Protein AF-A0A948YY12-F1 (afdb_monomer_lite)

Secondary structure (DSSP, 8-state):
-HHHHHHHHHHHHT-TTGGG-SSS--HHHHSGGGTT-TTGGG-TTHHHHHHHHHHHTS--PPPPTTSHHHHHHHHHHHHT---

Structure (mmCIF, N/CA/C/O backbone):
data_AF-A0A948YY12-F1
#
_entry.id   AF-A0A948YY12-F1
#
loop_
_atom_site.group_PDB
_atom_site.id
_atom_site.type_symbol
_atom_site.label_atom_id
_atom_site.label_alt_id
_atom_site.label_comp_id
_atom_site.label_asym_id
_atom_site.label_entity_id
_atom_site.label_seq_id
_atom_site.pdbx_PDB_ins_code
_atom_site.Cartn_x
_atom_site.Cartn_y
_atom_site.Cartn_z
_atom_site.occupancy
_atom_site.B_iso_or_equiv
_atom_site.auth_seq_id
_atom_site.auth_comp_id
_atom_site.auth_asym_id
_atom_site.auth_atom_id
_atom_site.pdbx_PDB_model_num
ATOM 1 N N . MET A 1 1 ? -17.793 12.161 -0.043 1.00 59.91 1 MET A N 1
ATOM 2 C CA . MET A 1 1 ? -16.402 12.155 -0.558 1.00 59.91 1 MET A CA 1
ATOM 3 C C . MET A 1 1 ? -15.575 10.950 -0.070 1.00 59.91 1 MET A C 1
ATOM 5 O O . MET A 1 1 ? -14.790 10.439 -0.854 1.00 59.91 1 MET A O 1
ATOM 9 N N . ILE A 1 2 ? -15.802 10.403 1.136 1.00 62.34 2 ILE A N 1
ATOM 10 C CA . ILE A 1 2 ? -15.078 9.221 1.679 1.00 62.34 2 ILE A CA 1
ATOM 11 C C . ILE A 1 2 ? -15.264 7.933 0.844 1.00 62.34 2 ILE A C 1
ATOM 13 O O . ILE A 1 2 ? -14.337 7.147 0.661 1.00 62.34 2 ILE A O 1
ATOM 17 N N . THR A 1 3 ? -16.448 7.728 0.264 1.00 74.06 3 THR A N 1
ATOM 18 C CA . THR A 1 3 ? -16.775 6.528 -0.527 1.00 74.06 3 THR A CA 1
ATOM 19 C C . THR A 1 3 ? -15.982 6.397 -1.831 1.00 74.06 3 THR A C 1
ATOM 21 O O . THR A 1 3 ? -15.813 5.282 -2.320 1.00 74.06 3 THR A O 1
ATOM 24 N N . HIS A 1 4 ? -15.477 7.498 -2.398 1.00 90.25 4 HIS A N 1
ATOM 25 C CA . HIS A 1 4 ? -14.651 7.456 -3.610 1.00 90.25 4 HIS A CA 1
ATOM 26 C C . HIS A 1 4 ? -13.240 6.928 -3.313 1.00 90.25 4 HIS A C 1
ATOM 28 O O . HIS A 1 4 ? -12.779 6.001 -3.978 1.00 90.25 4 HIS A O 1
ATOM 34 N N . ARG A 1 5 ? -12.601 7.446 -2.256 1.00 92.19 5 ARG A N 1
ATOM 35 C CA .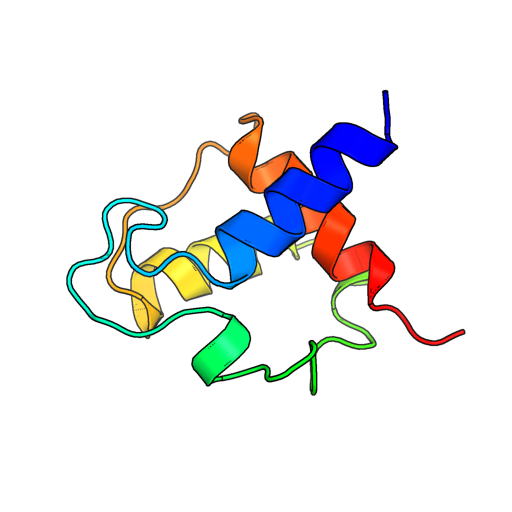 ARG A 1 5 ? -11.259 7.030 -1.817 1.00 92.19 5 ARG A CA 1
ATOM 36 C C . ARG A 1 5 ? -11.207 5.550 -1.429 1.00 92.19 5 ARG A C 1
ATOM 38 O O . ARG A 1 5 ? -10.299 4.846 -1.852 1.00 92.19 5 ARG A O 1
ATOM 45 N N . LEU A 1 6 ? -12.222 5.037 -0.726 1.00 94.19 6 LEU A N 1
ATOM 46 C CA . LEU A 1 6 ? -12.308 3.605 -0.392 1.00 94.19 6 LEU A CA 1
ATOM 47 C C . LEU A 1 6 ? -12.381 2.707 -1.637 1.00 94.19 6 LEU A C 1
ATOM 49 O O . LEU A 1 6 ? -11.691 1.691 -1.712 1.00 94.19 6 LEU A O 1
ATOM 53 N N . LYS A 1 7 ? -13.183 3.092 -2.640 1.00 95.69 7 LYS A N 1
ATOM 54 C CA . LYS A 1 7 ? -13.264 2.363 -3.916 1.00 95.69 7 LYS A CA 1
ATOM 55 C C . LYS A 1 7 ? -11.933 2.394 -4.663 1.00 95.69 7 LYS A C 1
ATOM 57 O O . LYS A 1 7 ? -11.524 1.366 -5.201 1.00 95.69 7 LYS A O 1
ATOM 62 N N . MET A 1 8 ? -11.251 3.541 -4.672 1.00 97.12 8 MET A N 1
ATOM 63 C CA . MET A 1 8 ? -9.923 3.646 -5.271 1.00 97.12 8 MET A CA 1
ATOM 64 C C . MET A 1 8 ? -8.913 2.756 -4.545 1.00 97.12 8 MET A C 1
ATOM 66 O O . MET A 1 8 ? -8.215 1.995 -5.205 1.00 97.12 8 MET A O 1
ATOM 70 N N . GLY A 1 9 ? -8.874 2.785 -3.212 1.00 97.31 9 GLY A N 1
ATOM 71 C CA . GLY A 1 9 ? -7.984 1.938 -2.418 1.00 97.31 9 GLY A CA 1
ATOM 72 C C . GLY A 1 9 ? -8.194 0.453 -2.703 1.00 97.31 9 GLY A C 1
ATOM 73 O O . GLY A 1 9 ? -7.231 -0.252 -2.988 1.00 97.31 9 GLY A O 1
ATOM 74 N N . LYS A 1 10 ? -9.454 -0.001 -2.756 1.00 97.00 10 LYS A N 1
ATOM 75 C CA . LYS A 1 10 ? -9.787 -1.382 -3.139 1.00 97.00 10 LYS A CA 1
ATOM 76 C C . LYS A 1 10 ? -9.308 -1.735 -4.552 1.00 97.00 10 LYS A C 1
ATOM 78 O O . LYS A 1 10 ? -8.808 -2.837 -4.766 1.00 97.00 10 LYS A O 1
ATOM 83 N N . LYS A 1 11 ? -9.449 -0.815 -5.514 1.00 97.75 11 LYS A N 1
ATOM 84 C CA . LYS A 1 11 ? -8.959 -1.012 -6.887 1.00 97.75 11 LYS A CA 1
ATOM 85 C C . LYS A 1 11 ? -7.434 -1.132 -6.915 1.00 97.75 11 LYS A C 1
ATOM 87 O O . LYS A 1 11 ? -6.927 -2.095 -7.475 1.00 97.75 11 LYS A O 1
ATOM 92 N N . LEU A 1 12 ? -6.724 -0.201 -6.276 1.00 98.25 12 LEU A N 1
ATOM 93 C CA . LEU A 1 12 ? -5.258 -0.191 -6.206 1.00 98.25 12 LEU A CA 1
ATOM 94 C C . LEU A 1 12 ? -4.708 -1.441 -5.506 1.00 98.25 12 LEU A C 1
ATOM 96 O O . LEU A 1 12 ? -3.697 -1.983 -5.930 1.00 98.25 12 LEU A O 1
ATOM 100 N N . PHE A 1 13 ? -5.401 -1.949 -4.484 1.00 98.25 13 PHE A N 1
ATOM 101 C CA . PHE A 1 13 ? -5.026 -3.175 -3.771 1.00 98.25 13 PHE A CA 1
ATOM 102 C C . PHE A 1 13 ? -4.941 -4.415 -4.683 1.00 98.25 13 PHE A C 1
ATOM 104 O O . PHE A 1 13 ? -4.221 -5.369 -4.385 1.00 98.25 13 PHE A O 1
ATOM 111 N N . SER A 1 14 ? -5.669 -4.399 -5.803 1.00 97.94 14 SER A N 1
ATOM 112 C CA . SER A 1 14 ? -5.684 -5.474 -6.802 1.00 97.94 14 SER A CA 1
ATOM 113 C C . SER A 1 14 ? -5.053 -5.055 -8.136 1.00 97.94 14 SER A C 1
ATOM 115 O O . SER A 1 14 ? -5.235 -5.754 -9.128 1.00 97.94 14 SER A O 1
ATOM 117 N N . ASP A 1 15 ? -4.347 -3.922 -8.185 1.00 98.06 15 ASP A N 1
ATOM 118 C CA . ASP A 1 15 ? -3.760 -3.379 -9.412 1.00 98.06 15 ASP A CA 1
ATOM 119 C C . ASP A 1 15 ? -2.331 -3.920 -9.622 1.00 98.06 15 ASP A C 1
ATOM 121 O O . ASP A 1 15 ? -1.433 -3.565 -8.854 1.00 98.06 15 ASP A O 1
ATOM 125 N N . PRO A 1 16 ? -2.081 -4.755 -10.649 1.00 97.19 16 PRO A N 1
ATOM 126 C CA . PRO A 1 16 ? -0.742 -5.269 -10.943 1.00 97.19 16 PRO A CA 1
ATOM 127 C C . PRO A 1 16 ? 0.209 -4.199 -11.491 1.00 97.19 16 PRO A C 1
ATOM 129 O O . PRO A 1 16 ? 1.405 -4.442 -11.560 1.00 97.19 16 PRO A O 1
ATOM 132 N N . ALA A 1 17 ? -0.285 -3.016 -11.865 1.00 97.19 17 ALA A N 1
ATOM 133 C CA . ALA A 1 17 ? 0.538 -1.898 -12.321 1.00 97.19 17 ALA A CA 1
ATOM 134 C C . ALA A 1 17 ? 0.828 -0.872 -11.206 1.00 97.19 17 ALA A C 1
ATOM 136 O O . ALA A 1 17 ? 1.372 0.207 -11.478 1.00 97.19 17 ALA A O 1
ATOM 137 N N . LEU A 1 18 ? 0.471 -1.161 -9.946 1.00 97.94 18 LEU A N 1
ATOM 138 C CA . LEU A 1 18 ? 0.658 -0.238 -8.826 1.00 97.94 18 LEU A CA 1
ATOM 139 C C . LEU A 1 18 ? 2.130 0.175 -8.681 1.00 97.94 18 LEU A C 1
ATOM 141 O O . LEU A 1 18 ? 3.026 -0.660 -8.617 1.00 97.94 18 LEU A O 1
ATOM 145 N N . GLY A 1 19 ? 2.386 1.485 -8.647 1.00 96.38 19 GLY A N 1
ATOM 146 C CA . GLY A 1 19 ? 3.752 2.017 -8.578 1.00 96.38 19 GLY A CA 1
ATOM 147 C C . GLY A 1 19 ? 4.603 1.729 -9.824 1.00 96.38 19 GLY A C 1
ATOM 148 O O . GLY A 1 19 ? 5.813 1.922 -9.781 1.00 96.38 19 GLY A O 1
ATOM 149 N N . GLY A 1 20 ? 4.012 1.267 -10.930 1.00 96.88 20 GLY A N 1
ATOM 150 C CA . GLY A 1 20 ? 4.763 0.781 -12.090 1.00 96.88 20 GLY A CA 1
ATOM 151 C C . GLY A 1 20 ? 5.406 -0.587 -11.855 1.00 96.88 20 GLY A C 1
ATOM 152 O O . GLY A 1 20 ? 6.479 -0.842 -12.394 1.00 96.88 20 GLY A O 1
ATOM 153 N N . ALA A 1 21 ? 4.784 -1.425 -11.017 1.00 95.38 21 ALA A N 1
ATOM 154 C CA . ALA A 1 21 ? 5.211 -2.792 -10.745 1.00 95.38 21 ALA A CA 1
ATOM 155 C C . ALA A 1 21 ? 5.480 -3.589 -12.033 1.00 95.38 21 ALA A C 1
ATOM 157 O O . ALA A 1 21 ? 4.713 -3.545 -12.995 1.00 95.38 21 ALA A O 1
ATOM 158 N N . GLY A 1 22 ? 6.604 -4.311 -12.038 1.00 88.50 22 GLY A N 1
ATOM 159 C CA . GLY A 1 22 ? 7.070 -5.097 -13.184 1.00 88.50 22 GLY A CA 1
ATOM 160 C C . GLY A 1 22 ? 6.604 -6.555 -13.188 1.00 88.50 22 GLY A C 1
ATOM 161 O O . GLY A 1 22 ? 7.027 -7.324 -14.049 1.00 88.50 22 GLY A O 1
ATOM 162 N N . ASN A 1 23 ? 5.785 -6.968 -12.217 1.00 94.19 23 ASN A N 1
ATOM 163 C CA . ASN A 1 23 ? 5.302 -8.341 -12.091 1.00 94.19 23 ASN A CA 1
ATOM 164 C C . ASN A 1 23 ? 3.782 -8.389 -11.846 1.00 94.19 23 ASN A C 1
ATOM 166 O O . ASN A 1 23 ? 3.147 -7.374 -11.595 1.00 94.19 23 ASN A O 1
ATOM 170 N N . ALA A 1 24 ? 3.188 -9.582 -11.937 1.00 95.38 24 ALA A N 1
ATOM 171 C CA . ALA A 1 24 ? 1.738 -9.764 -11.814 1.00 95.38 24 ALA A CA 1
ATOM 172 C C . ALA A 1 24 ? 1.228 -9.862 -10.360 1.00 95.38 24 ALA A C 1
ATOM 174 O O . ALA A 1 24 ? 0.045 -10.136 -10.143 1.00 95.38 24 ALA A O 1
ATOM 175 N N . LYS A 1 25 ? 2.097 -9.707 -9.352 1.00 97.44 25 LYS A N 1
ATOM 176 C CA . LYS A 1 25 ? 1.677 -9.751 -7.949 1.00 97.44 25 LYS A CA 1
ATOM 177 C C . LYS A 1 25 ? 0.896 -8.486 -7.620 1.00 97.44 25 LYS A C 1
ATOM 179 O O . LYS A 1 25 ? 1.161 -7.403 -8.128 1.00 97.44 25 LYS A O 1
ATOM 184 N N . THR A 1 26 ? -0.057 -8.634 -6.715 1.00 98.25 26 THR A N 1
ATOM 185 C CA . THR A 1 26 ? -0.827 -7.530 -6.131 1.00 98.25 26 THR A CA 1
ATOM 186 C C . THR A 1 26 ? -0.928 -7.741 -4.628 1.00 98.25 26 THR A C 1
ATOM 188 O O . THR A 1 26 ? -0.621 -8.829 -4.128 1.00 98.25 26 THR A O 1
ATOM 191 N N . CYS A 1 27 ? -1.408 -6.748 -3.881 1.00 98.00 27 CYS A N 1
ATOM 192 C CA . CYS A 1 27 ? -1.676 -6.949 -2.459 1.00 98.00 27 CYS A CA 1
ATOM 193 C C . CYS A 1 27 ? -2.662 -8.114 -2.257 1.00 98.00 27 CYS A C 1
ATOM 195 O O . CYS A 1 27 ? -2.424 -8.968 -1.407 1.00 98.00 27 CYS A O 1
ATOM 197 N N . ALA A 1 28 ? -3.690 -8.220 -3.108 1.00 98.00 28 ALA A N 1
ATOM 198 C CA . ALA A 1 28 ? -4.672 -9.305 -3.076 1.00 98.00 28 ALA A CA 1
ATOM 199 C C . ALA A 1 28 ? -4.085 -10.701 -3.347 1.00 98.00 28 ALA A C 1
ATOM 201 O O . ALA A 1 28 ? -4.643 -11.685 -2.870 1.00 98.00 28 ALA A O 1
ATOM 202 N N . THR A 1 29 ? -2.957 -10.812 -4.062 1.00 97.62 29 THR A N 1
ATOM 203 C CA . THR A 1 29 ? -2.306 -12.121 -4.268 1.00 97.62 29 THR A CA 1
ATOM 204 C C . THR A 1 29 ? -1.725 -12.707 -2.978 1.00 97.62 29 THR A C 1
ATOM 206 O O . THR A 1 29 ? -1.757 -13.922 -2.803 1.00 97.62 29 THR A O 1
ATOM 209 N N . CYS A 1 30 ? -1.226 -11.865 -2.064 1.00 98.00 30 CYS A N 1
ATOM 210 C CA . CYS A 1 30 ? -0.675 -12.296 -0.771 1.00 98.00 30 CYS A CA 1
ATOM 211 C C . CYS A 1 30 ? -1.699 -12.189 0.371 1.00 98.00 30 CYS A C 1
ATOM 213 O O . CYS A 1 30 ? -1.687 -12.997 1.296 1.00 98.00 30 CYS A O 1
ATOM 215 N N . HIS A 1 31 ? -2.592 -11.203 0.289 1.00 97.25 31 HIS A N 1
ATOM 216 C CA . HIS A 1 31 ? -3.624 -10.886 1.273 1.00 97.25 31 HIS A CA 1
ATOM 217 C C . HIS A 1 31 ? -5.017 -10.993 0.629 1.00 97.25 31 HIS A C 1
ATOM 219 O O . HIS A 1 31 ? -5.687 -9.968 0.443 1.00 97.25 31 HIS A O 1
ATOM 225 N N . PRO A 1 32 ? -5.464 -12.206 0.250 1.00 96.00 32 PRO A N 1
ATOM 226 C CA . PRO A 1 32 ? -6.777 -12.403 -0.360 1.00 96.00 32 PRO A CA 1
ATOM 227 C C . PRO A 1 32 ? -7.863 -11.904 0.592 1.00 96.00 32 PRO A C 1
ATOM 229 O O . PRO A 1 32 ? -7.844 -12.227 1.780 1.00 96.00 32 PRO A O 1
ATOM 232 N N . ASP A 1 33 ? -8.753 -11.052 0.081 1.00 89.44 33 ASP A N 1
ATOM 233 C CA . ASP A 1 33 ? -9.796 -10.365 0.857 1.00 89.44 33 ASP A CA 1
ATOM 234 C C . ASP A 1 33 ? -9.287 -9.656 2.127 1.00 89.44 33 ASP A C 1
ATOM 236 O O . ASP A 1 33 ? -10.021 -9.477 3.097 1.00 89.44 33 ASP A O 1
ATOM 240 N N . GLY A 1 34 ? -8.016 -9.237 2.137 1.00 93.19 34 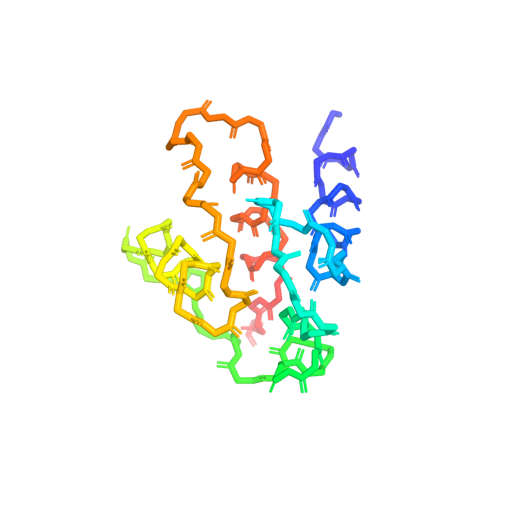GLY A N 1
ATOM 241 C CA . GLY A 1 34 ? -7.409 -8.575 3.290 1.00 93.19 34 GLY A CA 1
ATOM 242 C C . GLY A 1 34 ? -6.918 -9.512 4.393 1.00 93.19 34 GLY A C 1
ATOM 243 O O . GLY A 1 34 ? -6.539 -9.033 5.461 1.00 93.19 34 GLY A O 1
ATOM 244 N N . LYS A 1 35 ? -6.900 -10.832 4.168 1.00 95.56 35 LYS A N 1
ATOM 245 C CA . LYS A 1 35 ? -6.437 -11.815 5.155 1.00 95.56 35 LYS A CA 1
ATOM 246 C C . LYS A 1 35 ? -5.018 -11.496 5.643 1.00 95.56 35 LYS A C 1
ATOM 248 O O . LYS A 1 35 ? -4.091 -11.338 4.844 1.00 95.56 35 LYS A O 1
ATOM 253 N N . GLY A 1 36 ? -4.845 -11.446 6.961 1.00 94.81 36 GLY A N 1
ATOM 254 C CA . GLY A 1 36 ? -3.581 -11.112 7.618 1.00 94.81 36 GLY A CA 1
ATOM 255 C C . GLY A 1 36 ? -3.352 -9.610 7.812 1.00 94.81 36 GLY A C 1
ATOM 256 O O . GLY A 1 36 ? -2.322 -9.238 8.365 1.00 94.81 36 GLY A O 1
ATOM 257 N N . LEU A 1 37 ? -4.280 -8.749 7.378 1.00 95.94 37 LEU A N 1
ATOM 258 C CA . LEU A 1 37 ? -4.207 -7.293 7.548 1.00 95.94 37 LEU A CA 1
ATOM 259 C C . LEU A 1 37 ? -5.220 -6.754 8.569 1.00 95.94 37 LEU A C 1
ATOM 261 O O . LEU A 1 37 ? -5.322 -5.542 8.736 1.00 95.94 37 LEU A O 1
ATOM 265 N N . GLU A 1 38 ? -5.933 -7.618 9.295 1.00 92.00 38 GLU A N 1
ATOM 266 C CA . GLU A 1 38 ? -7.014 -7.225 10.213 1.00 92.00 38 GLU A CA 1
ATOM 267 C C . GLU A 1 38 ? -6.579 -6.281 11.345 1.00 92.00 38 GLU A C 1
ATOM 269 O O . GLU A 1 38 ? -7.420 -5.624 11.953 1.00 92.00 38 GLU A O 1
ATOM 274 N N . GLN A 1 39 ? -5.281 -6.215 11.644 1.00 93.75 39 GLN A N 1
ATOM 275 C CA . GLN A 1 39 ? -4.711 -5.306 12.645 1.00 93.75 39 GLN A CA 1
ATOM 276 C C . GLN A 1 39 ? -3.776 -4.252 12.037 1.00 93.75 39 GLN A C 1
ATOM 278 O O . GLN A 1 39 ? -3.261 -3.400 12.758 1.00 93.75 39 GLN A O 1
ATOM 283 N N . ALA A 1 40 ? -3.552 -4.284 10.720 1.00 94.00 40 ALA A N 1
ATOM 284 C CA . ALA A 1 40 ? -2.589 -3.412 10.054 1.00 94.00 40 ALA A CA 1
ATOM 285 C C . ALA A 1 40 ? -2.987 -1.929 10.143 1.00 94.00 40 ALA A C 1
ATOM 287 O O . ALA A 1 40 ? -2.116 -1.067 10.231 1.00 94.00 40 ALA A O 1
ATOM 288 N N . GLY A 1 41 ? -4.291 -1.630 10.182 1.00 91.88 41 GLY A N 1
ATOM 289 C CA . GLY A 1 41 ? -4.815 -0.266 10.309 1.00 91.88 41 GLY A CA 1
ATOM 290 C C . GLY A 1 41 ? -4.392 0.474 11.588 1.00 91.88 41 GLY A C 1
ATOM 291 O O . GLY A 1 41 ? -4.304 1.706 11.566 1.00 91.88 41 GLY A O 1
ATOM 292 N N . LYS A 1 42 ? -4.042 -0.268 12.650 1.00 92.56 42 LYS A N 1
ATOM 293 C CA . LYS A 1 42 ? -3.584 0.251 13.950 1.00 92.56 42 LYS A CA 1
ATOM 294 C C . LYS A 1 42 ? -2.093 0.583 13.974 1.00 92.56 42 LYS A C 1
ATOM 296 O O . LYS A 1 42 ? -1.618 1.168 14.942 1.00 92.56 42 LYS A O 1
ATOM 301 N N . ASN A 1 43 ? -1.339 0.190 12.946 1.00 94.19 43 ASN A N 1
ATOM 302 C CA . ASN A 1 43 ? 0.094 0.437 12.889 1.00 94.19 43 ASN A CA 1
ATOM 303 C C . ASN A 1 43 ? 0.378 1.890 12.475 1.00 94.19 43 ASN A C 1
ATOM 305 O O . ASN A 1 43 ? -0.020 2.324 11.393 1.00 94.19 43 ASN A O 1
ATOM 309 N N . GLU A 1 44 ? 1.113 2.628 13.307 1.00 94.50 44 GLU A N 1
ATOM 310 C CA . GLU A 1 44 ? 1.475 4.028 13.037 1.00 94.50 44 GLU A CA 1
ATOM 311 C C . GLU A 1 44 ? 2.317 4.190 11.762 1.00 94.50 44 GLU A C 1
ATOM 313 O O . GLU A 1 44 ? 2.221 5.206 11.076 1.00 94.50 44 GLU A O 1
ATOM 318 N N . ASN A 1 45 ? 3.082 3.161 11.386 1.00 96.38 45 ASN A N 1
ATOM 319 C CA . ASN A 1 45 ? 3.908 3.132 10.182 1.00 96.38 45 ASN A CA 1
ATOM 320 C C . ASN A 1 45 ? 3.251 2.375 9.008 1.00 96.38 45 ASN A C 1
ATOM 322 O O . ASN A 1 45 ? 3.939 1.882 8.111 1.00 96.38 45 ASN A O 1
ATOM 326 N N . LEU A 1 46 ? 1.917 2.272 8.970 1.00 97.00 46 LEU A N 1
ATOM 327 C CA . LEU A 1 46 ? 1.218 1.572 7.886 1.00 97.00 46 LEU A CA 1
ATOM 328 C C . LEU A 1 46 ? 1.591 2.116 6.493 1.00 97.00 46 LEU A C 1
ATOM 330 O O . LEU A 1 46 ? 1.739 1.344 5.549 1.00 97.00 46 LEU A O 1
ATOM 334 N N . ALA A 1 47 ? 1.792 3.429 6.363 1.00 97.94 47 ALA A N 1
ATOM 335 C CA . ALA A 1 47 ? 2.209 4.057 5.108 1.00 97.94 47 ALA A CA 1
ATOM 336 C C . ALA A 1 47 ? 3.562 3.519 4.610 1.00 97.94 47 ALA A C 1
ATOM 338 O O . ALA A 1 47 ? 3.689 3.150 3.441 1.00 97.94 47 ALA A O 1
ATOM 339 N N . GLY A 1 48 ? 4.546 3.412 5.509 1.00 98.06 48 GLY A N 1
ATOM 340 C CA . GLY A 1 48 ? 5.852 2.835 5.201 1.00 98.06 48 GLY A CA 1
ATOM 341 C C . GLY A 1 48 ? 5.756 1.352 4.851 1.00 98.06 48 GLY A C 1
ATOM 342 O O . GLY A 1 48 ? 6.376 0.909 3.891 1.00 98.06 48 GLY A O 1
ATOM 343 N N . MET A 1 49 ? 4.921 0.585 5.559 1.00 97.94 49 MET A N 1
ATOM 344 C CA . MET A 1 49 ? 4.695 -0.831 5.243 1.00 97.94 49 MET A CA 1
ATOM 345 C C . MET A 1 49 ? 4.108 -1.027 3.841 1.00 97.94 49 MET A C 1
ATOM 347 O O . MET A 1 49 ? 4.589 -1.878 3.095 1.00 97.94 49 MET A O 1
ATOM 351 N N . ILE A 1 50 ? 3.115 -0.217 3.457 1.00 98.38 50 ILE A N 1
ATOM 352 C CA . ILE A 1 50 ? 2.530 -0.254 2.109 1.00 98.38 50 ILE A CA 1
ATOM 353 C C . ILE A 1 50 ? 3.612 0.009 1.056 1.00 98.38 50 ILE A C 1
ATOM 355 O O . ILE A 1 50 ? 3.736 -0.767 0.109 1.00 98.38 50 ILE A O 1
ATOM 359 N N . ASN A 1 51 ? 4.420 1.058 1.228 1.00 98.62 51 ASN A N 1
ATOM 360 C CA . ASN A 1 51 ? 5.486 1.389 0.280 1.00 98.62 51 ASN A CA 1
ATOM 361 C C . ASN A 1 51 ? 6.567 0.298 0.209 1.00 98.62 51 ASN A C 1
ATOM 363 O O . ASN A 1 51 ? 6.958 -0.079 -0.895 1.00 98.62 51 ASN A O 1
ATOM 367 N N . SER A 1 52 ? 6.959 -0.299 1.338 1.00 98.25 52 SER A N 1
ATOM 368 C CA . SER A 1 52 ? 7.871 -1.451 1.367 1.00 98.25 52 SER A CA 1
ATOM 369 C C . SER A 1 52 ? 7.309 -2.662 0.617 1.00 98.25 52 SER A C 1
ATOM 371 O O . SER A 1 52 ? 8.042 -3.339 -0.106 1.00 98.25 52 SER A O 1
ATOM 373 N N . CYS A 1 53 ? 6.006 -2.938 0.732 1.00 98.12 53 CYS A N 1
ATOM 374 C CA . CYS A 1 53 ? 5.358 -4.001 -0.039 1.00 98.12 53 CYS A CA 1
ATOM 375 C 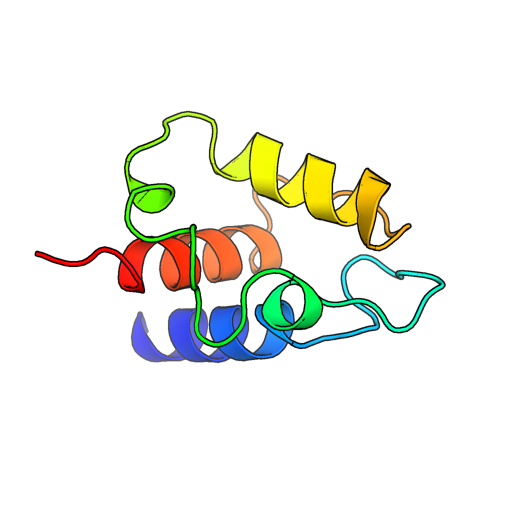C . CYS A 1 53 ? 5.356 -3.701 -1.544 1.00 98.12 53 CYS A C 1
ATOM 377 O O . CYS A 1 53 ? 5.623 -4.604 -2.338 1.00 98.12 53 CYS A O 1
ATOM 379 N N . ILE A 1 54 ? 5.079 -2.453 -1.937 1.00 98.38 54 ILE A N 1
ATOM 380 C CA . ILE A 1 54 ? 5.096 -2.029 -3.343 1.00 98.38 54 ILE A CA 1
ATOM 381 C C . ILE A 1 54 ? 6.509 -2.164 -3.920 1.00 98.38 54 ILE A C 1
ATOM 383 O O . ILE A 1 54 ? 6.677 -2.796 -4.961 1.00 98.38 54 ILE A O 1
ATOM 387 N N . ALA A 1 55 ? 7.522 -1.634 -3.233 1.00 98.00 55 ALA A N 1
ATOM 388 C CA . ALA A 1 55 ? 8.905 -1.660 -3.698 1.00 98.00 55 ALA A CA 1
ATOM 389 C C . ALA A 1 55 ? 9.499 -3.074 -3.722 1.00 98.00 55 ALA A C 1
ATOM 391 O O . ALA A 1 55 ? 10.136 -3.466 -4.697 1.00 98.00 55 ALA A O 1
ATOM 392 N N . GLY A 1 56 ? 9.262 -3.858 -2.670 1.00 97.44 56 GLY A N 1
ATOM 393 C CA . GLY A 1 56 ? 9.810 -5.204 -2.536 1.00 97.44 56 GLY A CA 1
ATOM 394 C C . GLY A 1 56 ? 9.008 -6.256 -3.298 1.00 97.44 56 GLY A C 1
ATOM 395 O O . GLY A 1 56 ? 9.467 -6.809 -4.294 1.00 97.44 56 GLY A O 1
ATOM 396 N N . ALA A 1 57 ? 7.803 -6.568 -2.816 1.00 96.88 57 ALA A N 1
ATOM 397 C CA . ALA A 1 57 ? 7.034 -7.709 -3.312 1.00 96.88 57 ALA A CA 1
ATOM 398 C C . ALA A 1 57 ? 6.449 -7.471 -4.712 1.00 96.88 57 ALA A C 1
ATOM 400 O O . ALA A 1 57 ? 6.420 -8.395 -5.529 1.00 96.88 57 ALA A O 1
ATOM 401 N N . LEU A 1 58 ? 5.983 -6.250 -4.995 1.00 97.38 58 LEU A N 1
ATOM 402 C CA . LEU A 1 58 ? 5.412 -5.912 -6.305 1.00 97.38 58 LEU A CA 1
ATOM 403 C C . LEU A 1 58 ? 6.485 -5.454 -7.307 1.00 97.38 58 LEU A C 1
ATOM 405 O O . LEU A 1 58 ? 6.244 -5.458 -8.511 1.00 97.38 58 LEU A O 1
ATOM 409 N N . GLY A 1 59 ? 7.682 -5.088 -6.836 1.00 97.12 59 GLY A N 1
ATOM 410 C CA . GLY A 1 59 ? 8.740 -4.541 -7.688 1.00 97.12 59 GLY A CA 1
ATOM 411 C C . GLY A 1 59 ? 8.350 -3.211 -8.344 1.00 97.12 59 GLY A C 1
ATOM 412 O O . GLY A 1 59 ? 8.767 -2.937 -9.467 1.00 97.12 59 GLY A O 1
ATOM 413 N N . GLY A 1 60 ? 7.484 -2.431 -7.694 1.00 97.19 60 GLY A N 1
ATOM 414 C CA . GLY A 1 60 ? 7.087 -1.090 -8.118 1.00 97.19 60 GLY A CA 1
ATOM 415 C C . GLY A 1 60 ? 7.941 0.000 -7.471 1.00 97.19 60 GLY A C 1
ATOM 416 O O . GLY A 1 60 ? 8.882 -0.261 -6.730 1.00 97.19 60 GLY A O 1
ATOM 417 N N . LYS A 1 61 ? 7.599 1.258 -7.734 1.00 98.19 61 LYS A N 1
ATOM 418 C CA . LYS A 1 61 ? 8.137 2.418 -7.020 1.00 98.19 61 LYS A CA 1
ATOM 419 C C . LYS A 1 61 ? 7.216 2.798 -5.873 1.00 98.19 61 LYS A C 1
ATOM 421 O O . LYS A 1 61 ? 5.993 2.700 -5.994 1.00 98.19 61 LYS A O 1
ATOM 426 N N . GLU A 1 62 ? 7.816 3.277 -4.792 1.00 98.19 62 GLU A N 1
ATOM 427 C CA . GLU A 1 62 ? 7.079 3.859 -3.677 1.00 98.19 62 GLU A CA 1
ATOM 428 C C . GLU A 1 62 ? 6.135 4.971 -4.149 1.00 98.19 62 GLU A C 1
ATOM 430 O O . GLU A 1 62 ? 6.424 5.718 -5.090 1.00 98.19 62 GLU A O 1
ATOM 435 N N . LEU A 1 63 ? 4.985 5.074 -3.488 1.00 98.38 63 LEU A N 1
ATOM 436 C CA . LEU A 1 63 ? 4.029 6.145 -3.721 1.00 98.38 63 LEU A CA 1
ATOM 437 C C . LEU A 1 63 ? 4.410 7.376 -2.900 1.00 98.38 63 LEU A C 1
ATOM 439 O O . LEU A 1 63 ? 4.963 7.262 -1.805 1.00 98.38 63 LEU A O 1
ATOM 443 N N . ASP A 1 64 ? 4.032 8.550 -3.406 1.00 97.62 64 ASP A N 1
ATOM 444 C CA . ASP A 1 64 ? 4.130 9.802 -2.659 1.00 97.62 64 ASP A CA 1
ATOM 445 C C . ASP A 1 64 ? 3.373 9.689 -1.326 1.00 97.62 64 ASP A C 1
ATOM 447 O O . ASP A 1 64 ? 2.188 9.340 -1.291 1.00 97.62 64 ASP A O 1
ATOM 451 N N . THR A 1 65 ? 4.064 10.007 -0.230 1.00 94.12 65 THR A N 1
ATOM 452 C CA . THR A 1 65 ? 3.538 9.918 1.136 1.00 94.12 65 THR A CA 1
ATOM 453 C C . THR A 1 65 ? 2.381 10.878 1.396 1.00 94.12 65 THR A C 1
ATOM 455 O O . THR A 1 65 ? 1.576 10.637 2.295 1.00 94.12 65 THR A O 1
ATOM 458 N N . LYS A 1 66 ? 2.258 11.936 0.589 1.00 93.25 66 LYS A N 1
ATOM 459 C CA . LYS A 1 66 ? 1.145 12.897 0.621 1.00 93.25 66 LYS A CA 1
ATOM 460 C C . LYS A 1 66 ? 0.177 12.714 -0.552 1.00 93.25 66 LYS A C 1
ATOM 462 O O . LYS A 1 66 ? -0.741 13.511 -0.728 1.00 93.25 66 LYS A O 1
ATOM 467 N N . GLY A 1 67 ? 0.385 11.675 -1.359 1.00 96.00 67 GLY A N 1
ATOM 468 C CA . GLY A 1 67 ? -0.363 11.417 -2.577 1.00 96.00 67 GLY A CA 1
ATOM 469 C C . GLY A 1 67 ? -1.684 10.686 -2.344 1.00 96.00 67 GLY A C 1
ATOM 470 O O . GLY A 1 67 ? -1.832 9.833 -1.468 1.00 96.00 67 GLY A O 1
ATOM 471 N N . GLU A 1 68 ? -2.634 10.949 -3.236 1.00 96.19 68 GLU A N 1
ATOM 472 C CA . GLU A 1 68 ? -3.993 10.401 -3.189 1.00 96.19 68 GLU A CA 1
ATOM 473 C C . GLU A 1 68 ? -4.052 8.863 -3.195 1.00 96.19 68 GLU A C 1
ATOM 475 O O . GLU A 1 68 ? -4.922 8.240 -2.576 1.00 96.19 68 GLU A O 1
ATOM 480 N N . LYS A 1 69 ? -3.121 8.233 -3.921 1.00 97.44 69 LYS A N 1
ATOM 481 C CA . LYS A 1 69 ? -3.058 6.774 -4.063 1.00 97.44 69 LYS A CA 1
ATOM 482 C C . LYS A 1 69 ? -2.721 6.103 -2.735 1.00 97.44 69 LYS A C 1
ATOM 484 O O . LYS A 1 69 ? -3.401 5.151 -2.355 1.00 97.44 69 LYS A O 1
ATOM 489 N N . LEU A 1 70 ? -1.711 6.614 -2.027 1.00 98.12 70 LEU A N 1
ATOM 490 C CA . LEU A 1 70 ? -1.323 6.071 -0.729 1.00 98.12 70 LEU A CA 1
ATOM 491 C C . LEU A 1 70 ? -2.405 6.344 0.318 1.00 98.12 70 LEU A C 1
ATOM 493 O O . LEU A 1 70 ? -2.785 5.428 1.042 1.00 98.12 70 LEU A O 1
ATOM 497 N N . GLU A 1 71 ? -2.970 7.556 0.337 1.00 97.12 71 GLU A N 1
ATOM 498 C CA . GLU A 1 71 ? -4.106 7.900 1.205 1.00 97.12 71 GLU A CA 1
ATOM 499 C C . GLU A 1 71 ? -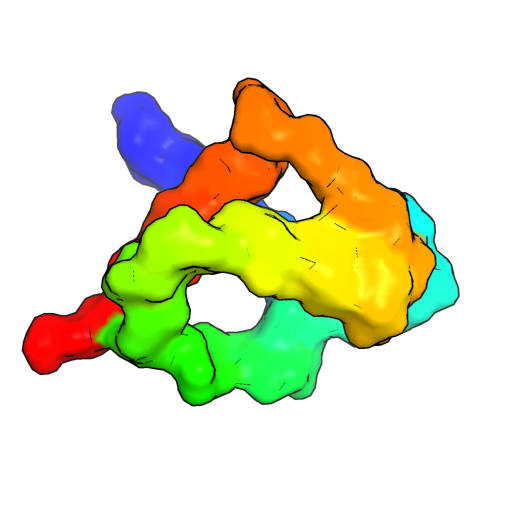5.272 6.911 1.025 1.00 97.12 71 GLU A C 1
ATOM 501 O O . GLU A 1 71 ? -5.842 6.405 1.992 1.00 97.12 71 GLU A O 1
ATOM 506 N N . SER A 1 72 ? -5.600 6.571 -0.220 1.00 98.00 72 SER A N 1
ATOM 507 C CA . SER A 1 72 ? -6.693 5.643 -0.519 1.00 98.00 72 SER A CA 1
ATOM 508 C C . SER A 1 72 ? -6.399 4.210 -0.087 1.00 98.00 72 SER A C 1
ATOM 510 O O . SER A 1 72 ? -7.294 3.534 0.421 1.00 98.00 72 SER A O 1
ATOM 512 N N . LE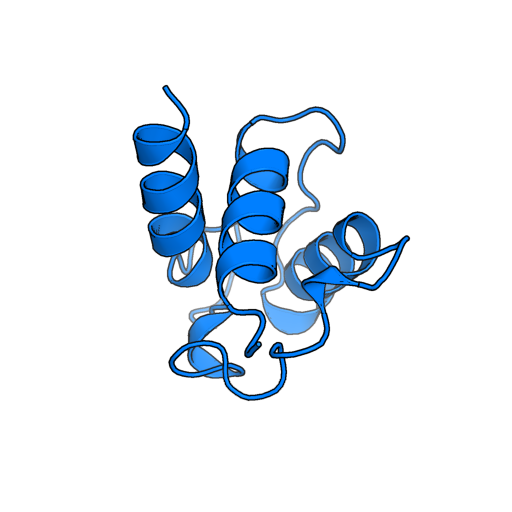U A 1 73 ? -5.158 3.742 -0.250 1.00 97.88 73 LEU A N 1
ATOM 513 C CA . LEU A 1 73 ? -4.727 2.432 0.247 1.00 97.88 73 LEU A CA 1
ATOM 514 C C . LEU A 1 73 ? -4.780 2.366 1.777 1.00 97.88 73 LEU A C 1
ATOM 516 O O . LEU A 1 73 ? -5.287 1.385 2.318 1.00 97.88 73 LEU A O 1
ATOM 520 N N . LEU A 1 74 ? -4.340 3.423 2.468 1.00 97.06 74 LEU A N 1
ATOM 521 C CA . LEU A 1 74 ? -4.444 3.538 3.925 1.00 97.06 74 LEU A CA 1
ATOM 522 C C . LEU A 1 74 ? -5.897 3.427 4.389 1.00 97.06 74 LEU A C 1
ATOM 524 O O . LEU A 1 74 ? -6.197 2.642 5.285 1.00 97.06 74 LEU A O 1
ATOM 528 N N . LEU A 1 75 ? -6.802 4.188 3.768 1.00 96.00 75 LEU A N 1
ATOM 529 C CA . LEU A 1 75 ? -8.228 4.157 4.097 1.00 96.00 75 LEU A CA 1
ATOM 530 C C . LEU A 1 75 ? -8.836 2.776 3.853 1.00 96.00 75 LEU A C 1
ATOM 532 O O . LEU A 1 75 ? -9.596 2.287 4.688 1.00 96.00 75 LEU A O 1
ATOM 536 N N . TYR A 1 76 ? -8.493 2.136 2.734 1.00 96.62 76 TYR A N 1
ATOM 537 C CA . TYR A 1 76 ? -8.978 0.795 2.435 1.00 96.62 76 TYR A CA 1
ATOM 538 C C . TYR A 1 76 ? -8.468 -0.231 3.448 1.00 96.62 76 TYR A C 1
ATOM 540 O O . TYR A 1 76 ? -9.281 -0.952 4.013 1.00 96.62 76 TYR A O 1
ATOM 548 N N . ILE A 1 77 ? -7.168 -0.260 3.752 1.00 96.25 77 ILE A N 1
ATOM 549 C CA . ILE A 1 77 ? -6.612 -1.228 4.710 1.00 96.25 77 ILE A CA 1
ATOM 550 C C . ILE A 1 77 ? -7.182 -1.008 6.115 1.00 96.25 77 ILE A C 1
ATOM 552 O O . ILE A 1 77 ? -7.561 -1.972 6.771 1.00 96.25 77 ILE A O 1
ATOM 556 N N . LYS A 1 78 ? -7.351 0.245 6.551 1.00 94.69 78 LYS A N 1
ATOM 557 C CA . LYS A 1 78 ? -8.033 0.557 7.819 1.00 94.69 78 LYS A CA 1
ATOM 558 C C . LYS A 1 78 ? -9.486 0.079 7.839 1.00 94.69 78 LYS A C 1
ATOM 560 O O . LYS A 1 78 ? -9.981 -0.325 8.880 1.00 94.69 78 LYS A O 1
ATOM 565 N N . SER A 1 79 ? -10.171 0.071 6.695 1.00 93.50 79 SER A N 1
ATOM 566 C CA . SER A 1 79 ? -11.538 -0.459 6.609 1.00 93.50 79 SER A CA 1
ATOM 567 C C . SER A 1 79 ? -11.6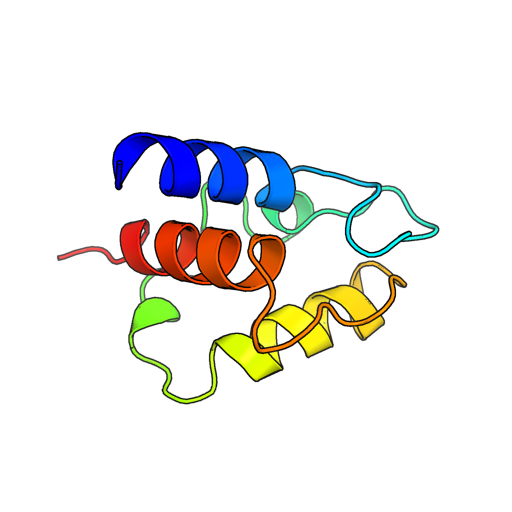32 -1.987 6.727 1.00 93.50 79 SER A C 1
ATOM 569 O O . SER A 1 79 ? -12.731 -2.500 6.917 1.00 93.50 79 SER A O 1
ATOM 571 N N . LEU A 1 80 ? -10.505 -2.706 6.624 1.00 92.12 80 LEU A N 1
ATOM 572 C CA . LEU A 1 80 ? -10.430 -4.163 6.796 1.00 92.12 80 LEU A CA 1
ATOM 573 C C . LEU A 1 80 ? -10.311 -4.584 8.266 1.00 92.12 80 LEU A C 1
ATOM 575 O O . LEU A 1 80 ? -10.360 -5.780 8.559 1.00 92.12 80 LEU A O 1
ATOM 579 N N . GLU A 1 81 ? -10.132 -3.633 9.185 1.00 87.62 81 GLU A N 1
ATOM 580 C CA . GLU A 1 81 ? -10.090 -3.932 10.611 1.00 87.62 81 GLU A CA 1
ATOM 581 C C . GLU A 1 81 ? -11.377 -4.637 11.045 1.00 87.62 81 GLU A C 1
ATOM 583 O O . GLU A 1 81 ? -12.491 -4.134 10.864 1.00 87.62 81 GLU A O 1
ATOM 588 N N . LYS A 1 82 ? -11.223 -5.820 11.642 1.00 70.38 82 LYS A N 1
ATOM 589 C CA . LYS A 1 82 ? -12.333 -6.478 12.332 1.00 70.38 82 LYS A CA 1
ATOM 590 C C . LYS A 1 82 ? -12.534 -5.772 13.673 1.00 70.38 82 LYS A C 1
ATOM 592 O O . LYS A 1 82 ? -11.558 -5.499 14.374 1.00 70.38 82 LYS A O 1
ATOM 597 N N . LYS A 1 83 ? -13.791 -5.453 13.984 1.00 57.06 83 LYS A N 1
ATOM 598 C CA . LYS A 1 83 ? -14.188 -4.970 15.312 1.00 57.06 83 LYS A CA 1
ATOM 599 C C . LYS A 1 83 ? -13.961 -6.042 16.368 1.00 57.06 83 LYS A C 1
ATOM 601 O O . LYS A 1 83 ? -14.190 -7.227 16.035 1.00 57.06 83 LYS A O 1
#

Foldseek 3Di:
DLVVLLVLLVVQQCDLCNQHFPDNDGVCNVQPVNNPLQCLLVDPCSLVVVQCCCCPVRVHHGDDSPDSNSVSNSSNSNVSHDD

Radius of gyration: 11.6 Å; chains: 1; bounding box: 27×25×28 Å

Sequence (83 aa):
MITHRLKMGKKLFSDPALGGAGNAKTCATCHPDGKGLEQAGKNENLAGMINSCIAGALGGKELDTKGEKLESLLLYIKSLEKK

pLDDT: mean 94.18, std 7.98, range [57.06, 98.62]